Protein AF-A0A940T754-F1 (afdb_monomer_lite)

pLDDT: mean 81.54, std 11.64, range [50.06, 91.81]

Sequence (52 aa):
MTNKRLPELLDKDPAVISKWVTNAAQPNVEMFIQLSKILGVRVDDLLWTEEG

Foldseek 3Di:
DDLVCPCVQVVHDNVVSVCCVVVVDPDDPVVLVSVCVVVVHDSVVVDDDPPD

Secondary structure (DSSP, 8-state):
--TTSHHHHHT--HHHHHHHHTTSSPPPHHHHHHHHHHHTS-SGGG---S--

Structure (mmCIF, N/CA/C/O backbone):
data_AF-A0A940T754-F1
#
_entry.id   AF-A0A940T754-F1
#
loop_
_atom_site.group_PDB
_atom_site.id
_atom_site.type_symbol
_atom_site.label_atom_id
_atom_site.label_alt_id
_atom_site.label_comp_id
_atom_site.label_asym_id
_atom_site.label_entity_id
_atom_site.label_seq_id
_atom_site.pdbx_PDB_ins_code
_atom_site.Cartn_x
_atom_site.Cartn_y
_atom_site.Cartn_z
_atom_site.occupancy
_atom_site.B_iso_or_equiv
_atom_site.auth_seq_id
_atom_site.auth_comp_id
_atom_site.auth_asym_id
_atom_site.auth_atom_id
_atom_site.pdbx_PDB_model_num
ATOM 1 N N . MET A 1 1 ? 2.023 -13.823 2.402 1.00 50.06 1 MET A N 1
ATOM 2 C CA . MET A 1 1 ? 2.712 -13.324 1.190 1.00 50.06 1 MET A CA 1
ATOM 3 C C . MET A 1 1 ? 3.944 -12.551 1.631 1.00 50.06 1 MET A C 1
ATOM 5 O O . MET A 1 1 ? 3.842 -11.779 2.571 1.00 50.06 1 MET A O 1
ATOM 9 N N . THR A 1 2 ? 5.114 -12.797 1.050 1.00 51.25 2 THR A N 1
ATOM 10 C CA . THR A 1 2 ? 6.366 -12.142 1.466 1.00 51.25 2 THR A CA 1
ATOM 11 C C . THR A 1 2 ? 6.479 -10.762 0.812 1.00 51.25 2 THR A C 1
ATOM 13 O O . THR A 1 2 ? 6.249 -10.658 -0.392 1.00 51.25 2 THR A O 1
ATOM 16 N N . ASN A 1 3 ? 6.920 -9.734 1.553 1.00 56.81 3 ASN A N 1
ATOM 17 C CA . ASN A 1 3 ? 7.167 -8.360 1.060 1.00 56.81 3 ASN A CA 1
ATOM 18 C C . ASN A 1 3 ? 7.998 -8.285 -0.239 1.00 56.81 3 ASN A C 1
ATOM 20 O O . ASN A 1 3 ? 7.943 -7.291 -0.952 1.00 56.81 3 ASN A O 1
ATOM 24 N N . LYS A 1 4 ? 8.732 -9.354 -0.580 1.00 58.34 4 LYS A N 1
ATOM 25 C CA . LYS A 1 4 ? 9.489 -9.492 -1.830 1.00 58.34 4 LYS A CA 1
ATOM 26 C C . LYS A 1 4 ? 8.635 -9.544 -3.105 1.00 58.34 4 LYS A C 1
ATOM 28 O O . LYS A 1 4 ? 9.172 -9.238 -4.156 1.00 58.34 4 LYS A O 1
ATOM 33 N N . ARG A 1 5 ? 7.348 -9.916 -3.045 1.00 69.56 5 ARG A N 1
ATOM 34 C CA . ARG A 1 5 ? 6.488 -10.029 -4.250 1.00 69.56 5 ARG A CA 1
ATOM 35 C C . ARG A 1 5 ? 5.477 -8.898 -4.414 1.00 69.56 5 ARG A C 1
ATOM 37 O O . ARG A 1 5 ? 4.810 -8.819 -5.435 1.00 69.56 5 ARG A O 1
ATOM 44 N N . LEU A 1 6 ? 5.365 -8.016 -3.425 1.00 73.69 6 LEU A N 1
ATOM 45 C CA . LEU A 1 6 ? 4.464 -6.868 -3.490 1.00 73.69 6 LEU A CA 1
ATOM 46 C C . LEU A 1 6 ? 4.862 -5.838 -4.572 1.00 73.69 6 LEU A C 1
ATOM 48 O O . LEU A 1 6 ? 3.962 -5.364 -5.261 1.00 73.69 6 LEU A O 1
ATOM 52 N N . PRO A 1 7 ? 6.161 -5.534 -4.792 1.00 74.00 7 PRO A N 1
ATOM 53 C CA . PRO A 1 7 ? 6.579 -4.633 -5.870 1.00 74.00 7 PRO A CA 1
ATOM 54 C C . PRO A 1 7 ? 6.210 -5.167 -7.261 1.00 74.00 7 PRO A C 1
ATOM 56 O O . PRO A 1 7 ? 5.701 -4.416 -8.086 1.00 74.00 7 PRO A O 1
ATOM 59 N N . GLU A 1 8 ? 6.396 -6.474 -7.490 1.00 77.25 8 GLU A N 1
ATOM 60 C CA . GLU A 1 8 ? 6.059 -7.154 -8.754 1.00 77.25 8 GLU A CA 1
ATOM 61 C C . GLU A 1 8 ? 4.550 -7.143 -9.033 1.00 77.25 8 GLU A C 1
ATOM 63 O O . GLU A 1 8 ? 4.130 -7.001 -10.175 1.00 77.25 8 GLU A O 1
ATOM 68 N N . LEU A 1 9 ? 3.726 -7.288 -7.990 1.00 76.06 9 LEU A N 1
ATOM 69 C CA . LEU A 1 9 ? 2.264 -7.315 -8.115 1.00 76.06 9 LEU A CA 1
ATOM 70 C C . LEU A 1 9 ? 1.648 -5.928 -8.324 1.00 76.06 9 LEU A C 1
ATOM 72 O O . LEU A 1 9 ? 0.552 -5.826 -8.867 1.00 76.06 9 LEU A O 1
ATOM 76 N N . LEU A 1 10 ? 2.330 -4.878 -7.869 1.00 80.06 10 LEU A N 1
ATOM 77 C CA . LEU A 1 10 ? 1.867 -3.493 -7.976 1.00 80.06 10 LEU A CA 1
ATOM 78 C C . LEU A 1 10 ? 2.525 -2.723 -9.124 1.00 80.06 10 LEU A C 1
ATOM 80 O O . LEU A 1 10 ? 2.163 -1.568 -9.343 1.00 80.06 10 LEU A O 1
ATOM 84 N N . ASP A 1 11 ? 3.494 -3.334 -9.814 1.00 81.25 11 ASP A N 1
ATOM 85 C CA . ASP A 1 11 ? 4.360 -2.671 -10.794 1.00 81.25 11 ASP A CA 1
ATOM 86 C C . ASP A 1 11 ? 4.939 -1.356 -10.231 1.00 81.25 11 ASP A C 1
ATOM 88 O O . ASP A 1 11 ? 4.859 -0.274 -10.818 1.00 81.25 11 ASP A O 1
ATOM 92 N N . LYS A 1 12 ? 5.445 -1.428 -8.990 1.00 82.00 12 LYS A N 1
ATOM 93 C CA . LYS A 1 12 ? 6.029 -0.285 -8.274 1.00 82.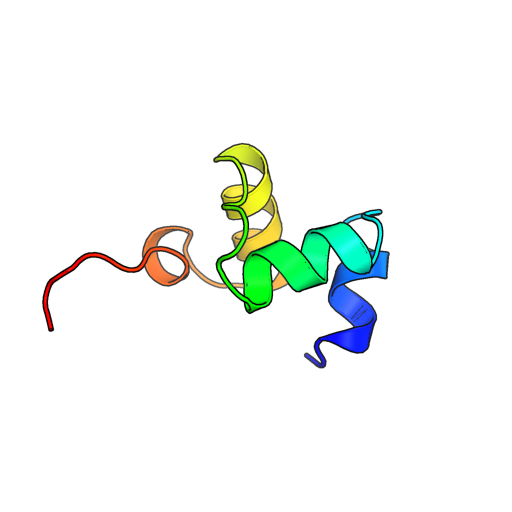00 12 LYS A CA 1
ATOM 94 C C . LYS A 1 12 ? 7.475 -0.549 -7.921 1.00 82.00 12 LYS A C 1
ATOM 96 O O . LYS A 1 12 ? 7.855 -1.653 -7.540 1.00 82.00 12 LYS A O 1
ATOM 101 N N . ASP A 1 13 ? 8.259 0.522 -7.963 1.00 85.56 13 ASP A N 1
ATOM 102 C CA . ASP A 1 13 ? 9.646 0.505 -7.525 1.00 85.56 13 ASP A CA 1
ATOM 103 C C . ASP A 1 13 ? 9.741 0.032 -6.055 1.00 85.56 13 ASP A C 1
ATOM 105 O O . ASP A 1 13 ? 9.002 0.538 -5.196 1.00 85.56 13 ASP A O 1
ATOM 109 N N . PRO A 1 14 ? 10.645 -0.910 -5.726 1.00 81.94 14 PRO A N 1
ATOM 110 C CA . PRO A 1 14 ? 10.879 -1.351 -4.353 1.00 81.94 14 PRO A CA 1
ATOM 111 C C . PRO A 1 14 ? 11.120 -0.206 -3.357 1.00 81.94 14 PRO A C 1
ATOM 113 O O . PRO A 1 14 ? 10.737 -0.319 -2.192 1.00 81.94 14 PRO A O 1
ATOM 116 N N . ALA A 1 15 ? 11.703 0.914 -3.792 1.00 87.44 15 ALA A N 1
ATOM 117 C CA . ALA A 1 15 ? 11.901 2.104 -2.972 1.00 87.44 15 ALA A CA 1
ATOM 118 C C . ALA A 1 15 ? 10.576 2.782 -2.588 1.00 87.44 15 ALA A C 1
ATOM 120 O O . ALA A 1 15 ? 10.461 3.311 -1.484 1.00 87.44 15 ALA A O 1
ATOM 121 N N . VAL A 1 16 ? 9.562 2.752 -3.460 1.00 85.25 16 VAL A N 1
ATOM 122 C CA . VAL A 1 16 ? 8.216 3.272 -3.156 1.00 85.25 16 VAL A CA 1
ATOM 123 C C . VAL A 1 16 ? 7.540 2.390 -2.111 1.00 85.25 16 VAL A C 1
ATOM 125 O O . VAL A 1 16 ? 7.035 2.904 -1.116 1.00 85.25 16 VAL A O 1
ATOM 128 N N . ILE A 1 17 ? 7.618 1.068 -2.279 1.00 84.44 17 ILE A N 1
ATOM 129 C CA . ILE A 1 17 ? 7.085 0.110 -1.301 1.00 84.44 17 ILE A CA 1
ATOM 130 C C . ILE A 1 17 ? 7.792 0.258 0.053 1.00 84.44 17 ILE A C 1
ATOM 132 O O . ILE A 1 17 ? 7.140 0.277 1.094 1.00 84.44 17 ILE A O 1
ATOM 136 N N . SER A 1 18 ? 9.116 0.433 0.052 1.00 85.69 18 SER A N 1
ATOM 137 C CA . SER A 1 18 ? 9.905 0.657 1.270 1.00 85.69 18 SER A CA 1
ATOM 138 C C . SER A 1 18 ? 9.435 1.893 2.045 1.00 85.69 18 SER A C 1
ATOM 140 O O . SER A 1 18 ? 9.320 1.849 3.270 1.00 85.69 18 SER A O 1
ATOM 142 N N . LYS A 1 19 ? 9.077 2.980 1.347 1.00 88.75 19 LYS A N 1
ATOM 143 C CA . LYS A 1 19 ? 8.529 4.186 1.986 1.00 88.75 19 LYS A CA 1
ATOM 144 C C . LYS A 1 19 ? 7.175 3.937 2.647 1.00 88.75 19 LYS A C 1
ATOM 146 O O . LYS A 1 19 ? 6.931 4.505 3.703 1.00 88.75 19 LYS A O 1
ATOM 151 N N . TRP A 1 20 ? 6.326 3.087 2.070 1.00 87.69 20 TRP A N 1
ATOM 152 C CA . TRP A 1 20 ? 5.041 2.722 2.680 1.00 87.69 20 TRP A CA 1
ATOM 153 C C . TRP A 1 20 ? 5.235 1.864 3.929 1.00 87.69 20 TRP A C 1
ATOM 155 O O . TRP A 1 20 ? 4.627 2.127 4.959 1.00 87.69 20 TRP A O 1
ATOM 165 N N . VAL A 1 21 ? 6.145 0.889 3.870 1.00 82.31 21 VAL A N 1
ATOM 166 C CA . VAL A 1 21 ? 6.449 0.005 5.009 1.00 82.31 21 VAL A CA 1
ATOM 167 C C . VAL A 1 21 ? 7.117 0.764 6.160 1.00 82.31 21 VAL A C 1
ATOM 169 O O . VAL A 1 21 ? 6.844 0.480 7.321 1.00 82.31 21 VAL A O 1
ATOM 172 N N . THR A 1 22 ? 7.975 1.741 5.855 1.00 83.62 22 THR A N 1
ATOM 173 C CA . THR A 1 22 ? 8.635 2.600 6.858 1.00 83.62 22 THR A CA 1
ATOM 174 C C . THR A 1 22 ? 7.801 3.814 7.267 1.00 83.62 22 THR A C 1
ATOM 176 O O . THR A 1 22 ? 8.279 4.644 8.036 1.00 83.62 22 THR A O 1
ATOM 179 N N . ASN A 1 23 ? 6.571 3.936 6.753 1.00 81.94 23 ASN A N 1
ATOM 180 C CA . ASN A 1 23 ? 5.688 5.083 6.962 1.00 81.94 23 ASN A CA 1
ATOM 181 C C . ASN A 1 23 ? 6.313 6.444 6.567 1.00 81.94 23 ASN A C 1
ATOM 183 O O . ASN A 1 23 ? 5.874 7.504 7.004 1.00 81.94 23 ASN A O 1
ATOM 187 N N . ALA A 1 24 ? 7.349 6.433 5.723 1.00 86.56 24 ALA A N 1
ATOM 188 C CA . ALA A 1 24 ? 7.983 7.635 5.186 1.00 86.56 24 ALA A CA 1
ATOM 189 C C . ALA A 1 24 ? 7.121 8.315 4.106 1.00 86.56 24 ALA A C 1
ATOM 191 O O . ALA A 1 24 ? 7.293 9.498 3.821 1.00 86.56 24 ALA A O 1
ATOM 192 N N . ALA A 1 25 ? 6.213 7.565 3.479 1.00 87.38 25 ALA A N 1
ATOM 193 C CA . ALA A 1 25 ? 5.170 8.088 2.607 1.00 87.38 25 ALA A CA 1
ATOM 194 C C . ALA A 1 25 ? 3.927 7.203 2.712 1.00 87.38 25 ALA A C 1
ATOM 196 O O . ALA A 1 25 ? 4.047 5.996 2.908 1.00 87.38 25 ALA A O 1
ATOM 197 N N . GLN A 1 26 ? 2.747 7.787 2.530 1.00 87.12 26 GLN A N 1
ATOM 198 C CA . GLN A 1 26 ? 1.4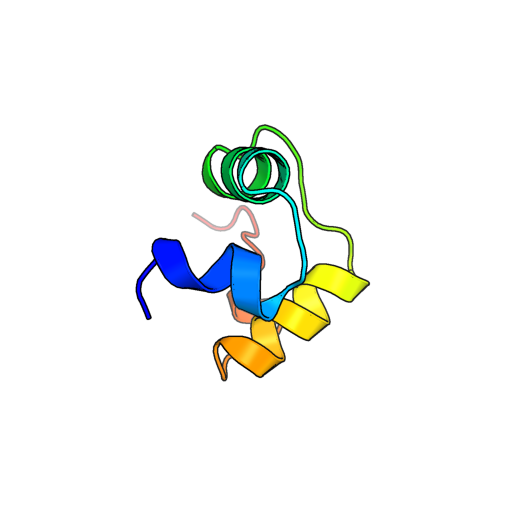92 7.042 2.494 1.00 87.12 26 GLN A CA 1
ATOM 199 C C . GLN A 1 26 ? 1.136 6.640 1.052 1.00 87.12 26 GLN A C 1
ATOM 201 O O . GLN A 1 26 ? 1.395 7.412 0.118 1.00 87.12 26 GLN A O 1
ATOM 206 N N . PRO A 1 27 ? 0.552 5.448 0.834 1.00 89.00 27 PRO A N 1
ATOM 207 C CA . PRO A 1 27 ? -0.120 5.132 -0.418 1.00 89.00 27 PRO A CA 1
ATOM 208 C C . PRO A 1 27 ? -1.281 6.107 -0.654 1.00 89.00 27 PRO A C 1
ATOM 210 O O . PRO A 1 27 ? -1.864 6.651 0.281 1.00 89.00 27 PRO A O 1
ATOM 213 N N . ASN A 1 28 ? -1.651 6.322 -1.915 1.00 90.00 28 ASN A N 1
ATOM 214 C CA . ASN A 1 28 ? -2.907 7.006 -2.220 1.00 90.00 28 ASN A CA 1
ATOM 215 C C . ASN A 1 28 ? -4.098 6.028 -2.093 1.00 90.00 28 ASN A C 1
ATOM 217 O O . ASN A 1 28 ? -3.917 4.814 -1.978 1.00 90.00 28 ASN A O 1
ATOM 221 N N . VAL A 1 29 ? -5.327 6.549 -2.149 1.00 90.38 29 VAL A N 1
ATOM 222 C CA . VAL A 1 29 ? -6.558 5.746 -2.010 1.00 90.38 29 VAL A CA 1
ATOM 223 C C . VAL A 1 29 ? -6.652 4.624 -3.053 1.00 90.38 29 VAL A C 1
ATOM 225 O O . VAL A 1 29 ? -7.048 3.509 -2.723 1.00 90.38 29 VAL A O 1
ATOM 228 N N . GLU A 1 30 ? -6.251 4.882 -4.299 1.00 91.06 30 GLU A N 1
ATOM 229 C CA . GLU A 1 30 ? -6.241 3.865 -5.359 1.00 91.06 30 GLU A CA 1
ATOM 230 C C . GLU A 1 30 ? -5.308 2.696 -5.007 1.00 91.06 30 GLU A C 1
ATOM 232 O O . GLU A 1 30 ? -5.693 1.531 -5.138 1.00 91.06 30 GLU A O 1
ATOM 237 N N . MET A 1 31 ? -4.117 2.995 -4.483 1.00 90.56 31 MET A N 1
ATOM 238 C CA . MET A 1 31 ? -3.161 1.982 -4.043 1.00 90.56 31 MET A CA 1
ATOM 239 C C . MET A 1 31 ? -3.705 1.163 -2.873 1.00 90.56 31 MET A C 1
ATOM 241 O O . MET A 1 31 ? -3.528 -0.051 -2.865 1.00 90.56 31 MET A O 1
ATOM 245 N N . PHE A 1 32 ? -4.411 1.778 -1.920 1.00 91.25 32 PHE A N 1
ATOM 246 C CA . PHE A 1 32 ? -5.076 1.038 -0.842 1.00 91.25 32 PHE A CA 1
ATOM 247 C C . PHE A 1 32 ? -6.118 0.043 -1.376 1.00 91.25 32 PHE A C 1
ATOM 249 O O . PHE A 1 32 ? -6.180 -1.096 -0.916 1.00 91.25 32 PHE A O 1
ATOM 256 N N . ILE A 1 33 ? -6.893 0.424 -2.395 1.00 91.56 33 ILE A N 1
ATOM 257 C CA . ILE A 1 33 ? -7.866 -0.470 -3.046 1.00 91.56 33 ILE A CA 1
ATOM 258 C C . ILE A 1 33 ? -7.166 -1.612 -3.799 1.00 91.56 33 ILE A C 1
ATOM 260 O O . ILE A 1 33 ? -7.665 -2.736 -3.835 1.00 91.56 33 ILE A O 1
ATOM 264 N N . GLN A 1 34 ? -6.020 -1.358 -4.429 1.00 90.19 34 GLN A N 1
ATOM 265 C CA . GLN A 1 34 ? -5.246 -2.416 -5.087 1.00 90.19 34 GLN A CA 1
ATOM 266 C C . GLN A 1 34 ? -4.621 -3.378 -4.071 1.00 90.19 34 GLN A C 1
ATOM 268 O O . GLN A 1 34 ? -4.701 -4.595 -4.244 1.00 90.19 34 GLN A O 1
ATOM 273 N N . LEU A 1 35 ? -4.052 -2.841 -2.991 1.00 88.56 35 LEU A N 1
ATOM 274 C CA . LEU A 1 35 ? -3.485 -3.614 -1.890 1.00 88.56 35 LEU A CA 1
ATOM 275 C C . LEU A 1 35 ? -4.535 -4.520 -1.245 1.00 88.56 35 LEU A C 1
ATOM 277 O O . LEU A 1 35 ? -4.258 -5.698 -1.035 1.00 88.56 35 LEU A O 1
ATOM 281 N N . SER A 1 36 ? -5.746 -4.016 -1.001 1.00 91.50 36 SER 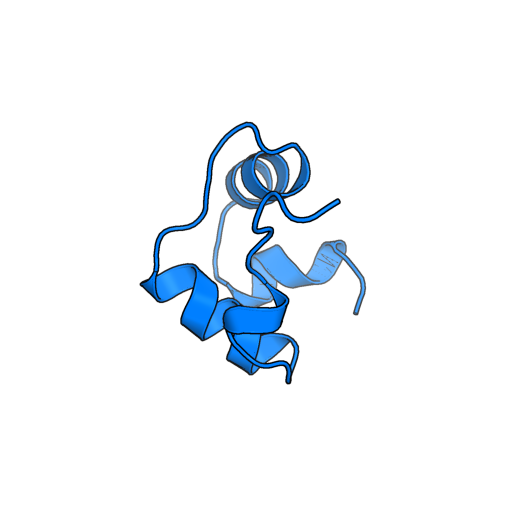A N 1
ATOM 282 C CA . SER A 1 36 ? -6.821 -4.806 -0.390 1.00 91.50 36 SER A CA 1
ATOM 283 C C . SER A 1 36 ? -7.224 -5.994 -1.270 1.00 91.50 36 SER A C 1
ATOM 285 O O . SER A 1 36 ? -7.347 -7.114 -0.779 1.00 91.50 36 SER A O 1
ATOM 287 N N . LYS A 1 37 ? -7.3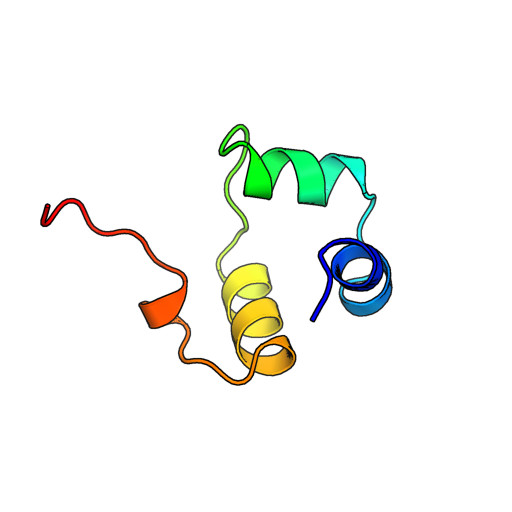01 -5.795 -2.593 1.00 90.25 37 LYS A N 1
ATOM 288 C CA . LYS A 1 37 ? -7.563 -6.864 -3.572 1.00 90.25 37 LYS A CA 1
ATOM 289 C C . LYS A 1 37 ? -6.452 -7.913 -3.619 1.00 90.25 37 LYS A C 1
ATOM 291 O O . LYS A 1 37 ? -6.751 -9.100 -3.681 1.00 90.25 37 LYS A O 1
ATOM 296 N N . ILE A 1 38 ? -5.188 -7.487 -3.601 1.00 86.75 38 ILE A N 1
ATOM 297 C CA . ILE A 1 38 ? -4.026 -8.393 -3.642 1.00 86.75 38 ILE A CA 1
ATOM 298 C C . ILE A 1 38 ? -3.921 -9.214 -2.358 1.00 86.75 38 ILE A C 1
ATOM 300 O O . ILE A 1 38 ? -3.605 -10.401 -2.405 1.00 86.75 3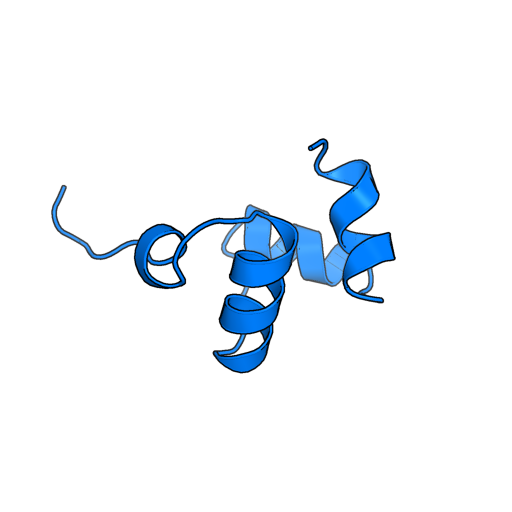8 ILE A O 1
ATOM 304 N N . LEU A 1 39 ? -4.169 -8.575 -1.217 1.00 86.44 39 LEU A N 1
ATOM 305 C CA . LEU A 1 39 ? -4.061 -9.192 0.100 1.00 86.44 39 LEU A CA 1
ATOM 306 C C . LEU A 1 39 ? -5.329 -9.964 0.499 1.00 86.44 39 LEU A C 1
ATOM 308 O O . LEU A 1 39 ? -5.271 -10.761 1.431 1.00 86.44 39 LEU A O 1
ATOM 312 N N . GLY A 1 40 ? -6.448 -9.762 -0.205 1.00 88.62 40 GLY A N 1
ATOM 313 C CA . GLY A 1 40 ? -7.730 -10.400 0.101 1.00 88.62 40 GLY A CA 1
ATOM 314 C C . GLY A 1 40 ? -8.353 -9.904 1.408 1.00 88.62 40 GLY A C 1
ATOM 315 O O . GLY A 1 40 ? -9.049 -10.663 2.076 1.00 88.62 40 GLY A O 1
ATOM 316 N N . VAL A 1 41 ? -8.080 -8.653 1.779 1.00 91.00 41 VAL A N 1
ATOM 317 C CA . VAL A 1 41 ? -8.574 -7.998 3.002 1.00 91.00 41 VAL A CA 1
ATOM 318 C C . VAL A 1 41 ? -9.470 -6.820 2.637 1.00 91.00 41 VAL A C 1
ATOM 320 O O . VAL A 1 41 ? -9.569 -6.440 1.467 1.00 91.00 41 VAL A O 1
ATOM 323 N N . ARG A 1 42 ? -10.143 -6.219 3.616 1.00 91.81 42 ARG A N 1
ATOM 324 C CA . ARG A 1 42 ? -10.899 -4.991 3.386 1.00 91.81 42 ARG A CA 1
ATOM 325 C C . ARG A 1 42 ? -9.956 -3.790 3.355 1.00 91.81 42 ARG A C 1
ATOM 327 O O . ARG A 1 42 ? -8.853 -3.825 3.884 1.00 91.81 42 ARG A O 1
ATOM 334 N N . VAL A 1 43 ? -10.386 -2.702 2.717 1.00 91.38 43 VAL A N 1
ATOM 335 C CA . VAL A 1 43 ? -9.584 -1.465 2.674 1.00 91.38 43 VAL A CA 1
ATOM 336 C C . VAL A 1 43 ? -9.404 -0.881 4.077 1.00 91.38 43 VAL A C 1
ATOM 338 O O . VAL A 1 43 ? -8.334 -0.368 4.377 1.00 91.38 43 VAL A O 1
ATOM 341 N N . ASP A 1 44 ? -10.413 -1.003 4.941 1.00 90.62 44 ASP A N 1
ATOM 342 C CA . ASP A 1 44 ? -10.330 -0.582 6.342 1.00 90.62 44 ASP A CA 1
ATOM 343 C C . ASP A 1 44 ? -9.292 -1.365 7.158 1.00 90.62 44 ASP A C 1
ATOM 345 O O . ASP A 1 44 ? -8.665 -0.770 8.026 1.00 90.62 44 ASP A O 1
ATOM 349 N N . ASP A 1 45 ? -9.001 -2.624 6.807 1.00 89.62 45 ASP A N 1
ATOM 350 C CA . ASP A 1 45 ? -7.934 -3.409 7.451 1.00 89.62 45 ASP A CA 1
ATOM 351 C C . ASP A 1 45 ? -6.524 -2.849 7.156 1.00 89.62 45 ASP A C 1
ATOM 353 O O . ASP A 1 45 ? -5.547 -3.236 7.797 1.00 89.62 45 ASP A O 1
ATOM 357 N N . LE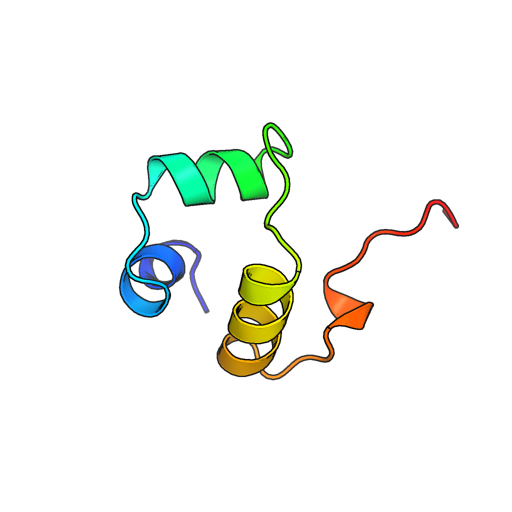U A 1 46 ? -6.394 -1.960 6.160 1.00 88.94 46 LEU A N 1
ATOM 358 C CA . LEU A 1 46 ? -5.133 -1.311 5.780 1.00 88.94 46 LEU A CA 1
ATOM 359 C C . LEU A 1 46 ? -4.957 0.081 6.398 1.00 88.94 46 LEU A C 1
ATOM 361 O O . LEU A 1 46 ? -3.902 0.693 6.217 1.00 88.94 46 LEU A O 1
ATOM 365 N N . LEU A 1 47 ? -5.979 0.603 7.076 1.00 87.31 47 LEU A N 1
ATOM 366 C CA . LEU A 1 47 ? -5.952 1.926 7.683 1.00 87.31 47 LEU A CA 1
ATOM 367 C C . LEU A 1 47 ? -5.654 1.793 9.172 1.00 87.31 47 LEU A C 1
ATOM 369 O O . LEU A 1 47 ? -6.354 1.095 9.898 1.00 87.31 47 LEU A O 1
ATOM 373 N N . TRP A 1 48 ? -4.638 2.512 9.641 1.00 80.88 48 TRP A N 1
ATOM 374 C CA . TRP A 1 48 ? -4.442 2.704 11.070 1.00 80.88 48 TRP A CA 1
ATOM 375 C C . TRP A 1 48 ? -5.166 3.985 11.495 1.00 80.88 48 TRP A C 1
ATOM 377 O O . TRP A 1 48 ? -4.757 5.086 11.133 1.00 80.88 48 TRP A O 1
ATOM 387 N N . THR A 1 49 ? -6.257 3.843 12.243 1.00 74.12 49 THR A N 1
ATOM 388 C CA . THR A 1 49 ? -6.900 4.942 12.976 1.00 74.12 49 THR A CA 1
ATOM 389 C C . THR A 1 49 ? -6.340 4.987 14.397 1.00 74.12 49 THR A C 1
ATOM 391 O O . THR A 1 49 ? -6.188 3.931 15.005 1.00 74.12 49 THR A O 1
ATOM 394 N N . GLU A 1 50 ? -6.013 6.172 14.927 1.00 65.12 50 GLU A N 1
ATOM 395 C CA . GLU A 1 50 ? -5.515 6.363 16.305 1.00 65.12 50 GLU A CA 1
ATOM 396 C C . GLU A 1 50 ? -6.583 6.039 17.372 1.00 65.12 50 GLU A C 1
ATOM 398 O O . GLU A 1 50 ? -7.034 6.901 18.118 1.00 65.12 50 GLU A O 1
ATOM 403 N N . GLU A 1 51 ? -6.996 4.778 17.443 1.00 55.25 51 GLU A N 1
ATOM 404 C CA . GLU A 1 51 ? -7.677 4.170 18.583 1.00 55.25 51 GLU A CA 1
ATOM 405 C C . GLU A 1 51 ? -6.797 3.013 19.072 1.00 55.25 51 GLU A C 1
ATOM 407 O O . GLU A 1 51 ? -7.061 1.837 18.822 1.00 55.25 51 GLU A O 1
ATOM 412 N N . GLY A 1 52 ? -5.675 3.379 19.693 1.00 51.78 52 GLY A N 1
ATOM 413 C CA . GLY A 1 52 ? -4.868 2.509 20.546 1.00 51.78 52 GLY A CA 1
ATOM 414 C C . GLY A 1 52 ? -4.907 3.032 21.970 1.00 51.78 52 GLY A C 1
ATOM 415 O O . GLY A 1 52 ? -4.744 4.263 22.124 1.00 51.78 52 GLY A O 1
#

Radius of gyration: 11.11 Å; chains: 1; bounding box: 23×21×31 Å